Protein AF-A0A7W1MVI0-F1 (afdb_monomer)

Sequence (104 aa):
MGNPPSRSTLRLSFILTPLIPGSFALSPAARAVEPPPDGGYPNYNTAEGDAALFNLTTGVRNTAVGFDSLLNTTDGSDNAATGASALFHNTTGAGNTADGVETL

Mean predicted aligned error: 14.55 Å

Solvent-accessible surface area (backbone atoms only — not comparable to full-atom values): 5940 Å² total; per-residue (Å²): 138,89,81,82,86,81,78,84,73,89,82,74,83,84,85,80,77,81,91,74,81,65,77,68,81,70,59,78,65,88,63,70,50,87,76,56,87,83,79,75,47,71,58,67,28,44,57,39,56,59,55,19,40,65,50,50,75,75,31,33,45,29,38,17,32,22,43,35,0,27,26,50,18,28,55,24,27,46,30,39,19,35,24,41,28,1,24,33,86,37,38,62,59,59,68,48,74,21,78,37,69,67,27,101

pLDDT: mean 77.54, std 19.57, range [41.25, 97.19]

Radius of gyration: 29.72 Å; Cα contacts (8 Å, |Δi|>4): 220; chains: 1; bounding box: 77×42×71 Å

Structure (mmCIF, N/CA/C/O backbone):
data_AF-A0A7W1MVI0-F1
#
_entry.id   AF-A0A7W1MVI0-F1
#
loop_
_atom_site.group_PDB
_atom_site.id
_atom_site.type_symbol
_atom_site.label_atom_id
_atom_site.label_alt_id
_atom_site.label_comp_id
_atom_site.la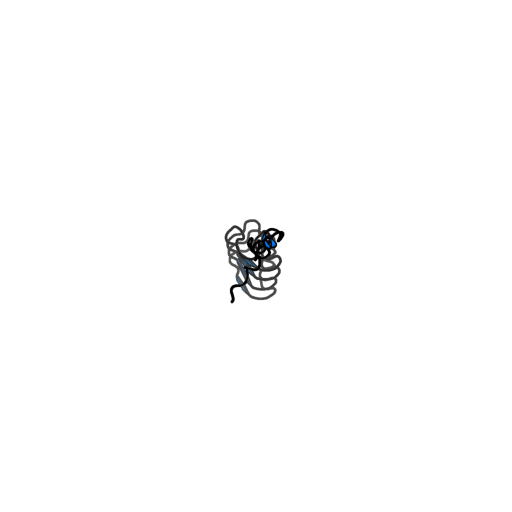bel_asym_id
_atom_site.label_entity_id
_atom_site.label_s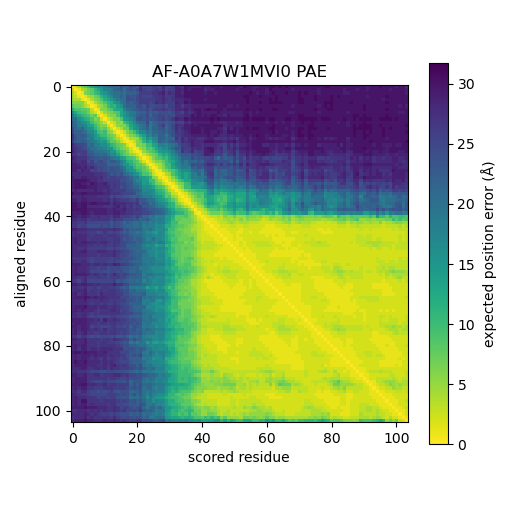eq_id
_atom_site.pdbx_PDB_ins_code
_atom_site.Cartn_x
_atom_site.Cartn_y
_atom_site.Cartn_z
_atom_site.occupancy
_atom_site.B_iso_or_equiv
_atom_site.auth_seq_id
_atom_site.auth_comp_id
_atom_site.auth_asym_id
_atom_site.auth_atom_id
_atom_site.pdbx_PDB_model_num
ATOM 1 N N . MET A 1 1 ? 62.454 -30.682 57.727 1.00 47.59 1 MET A N 1
ATOM 2 C CA . MET A 1 1 ? 62.621 -30.386 56.289 1.00 47.59 1 MET A CA 1
ATOM 3 C C . MET A 1 1 ? 61.241 -30.161 55.693 1.00 47.59 1 MET A C 1
ATOM 5 O O . MET A 1 1 ? 60.403 -31.031 55.867 1.00 47.59 1 MET A O 1
ATOM 9 N N . GLY A 1 2 ? 61.024 -29.017 55.036 1.00 46.59 2 GLY A N 1
ATOM 10 C CA . GLY A 1 2 ? 59.908 -28.804 54.105 1.00 46.59 2 GLY A CA 1
ATOM 11 C C . GLY A 1 2 ? 58.632 -28.171 54.669 1.00 46.59 2 GLY A C 1
ATOM 12 O O . GLY A 1 2 ? 57.713 -28.878 55.049 1.00 46.59 2 GLY A O 1
ATOM 13 N N . ASN A 1 3 ? 58.541 -26.841 54.614 1.00 41.25 3 ASN A N 1
ATOM 14 C CA . ASN A 1 3 ? 57.355 -26.176 54.063 1.00 41.25 3 ASN A CA 1
ATOM 15 C C . ASN A 1 3 ? 57.773 -24.782 53.552 1.00 41.25 3 ASN A C 1
ATOM 17 O O . ASN A 1 3 ? 58.372 -24.025 54.318 1.00 41.25 3 ASN A O 1
ATOM 21 N N . PRO A 1 4 ? 57.559 -24.444 52.266 1.00 55.97 4 PRO A N 1
ATOM 22 C CA . PRO A 1 4 ? 58.006 -23.171 51.705 1.00 55.97 4 PRO A CA 1
ATOM 23 C C . PRO A 1 4 ? 57.066 -22.020 52.111 1.00 55.97 4 PRO A C 1
ATOM 25 O O . PRO A 1 4 ? 55.852 -22.224 52.178 1.00 55.97 4 PRO A O 1
ATOM 28 N N . PRO A 1 5 ? 57.573 -20.794 52.337 1.00 53.03 5 PRO A N 1
ATOM 29 C CA . PRO A 1 5 ? 56.716 -19.633 52.515 1.00 53.03 5 PRO A CA 1
ATOM 30 C C . PRO A 1 5 ? 56.014 -19.255 51.201 1.00 53.03 5 PRO A C 1
ATOM 32 O O . PRO A 1 5 ? 56.620 -19.142 50.133 1.00 53.03 5 PRO A O 1
ATOM 35 N N . SER A 1 6 ? 54.701 -19.085 51.345 1.00 52.12 6 SER A N 1
ATOM 36 C CA . SER A 1 6 ? 53.686 -18.705 50.365 1.00 52.12 6 SER A CA 1
ATOM 37 C C . SER A 1 6 ? 54.115 -17.558 49.440 1.00 52.12 6 SER A C 1
ATOM 39 O O . SER A 1 6 ? 54.457 -16.461 49.887 1.00 52.12 6 SER A O 1
ATOM 41 N N . ARG A 1 7 ? 54.066 -17.809 48.125 1.00 51.69 7 ARG A N 1
ATOM 42 C CA . ARG A 1 7 ? 54.204 -16.785 47.086 1.00 51.69 7 ARG A CA 1
ATOM 43 C C . ARG A 1 7 ? 52.953 -15.907 47.090 1.00 51.69 7 ARG A C 1
ATOM 45 O O . ARG A 1 7 ? 51.872 -16.364 46.740 1.00 51.69 7 ARG A O 1
ATOM 52 N N . SER A 1 8 ? 53.149 -14.646 47.460 1.00 50.06 8 SER A N 1
ATOM 53 C CA . SER A 1 8 ? 52.220 -13.524 47.316 1.00 50.06 8 SER A CA 1
ATOM 54 C C . SER A 1 8 ? 51.433 -13.577 45.993 1.00 50.06 8 SER A C 1
ATOM 56 O O . SER A 1 8 ? 51.965 -13.279 44.925 1.00 50.06 8 SER A O 1
ATOM 58 N N . THR A 1 9 ? 50.152 -13.944 46.061 1.00 52.41 9 THR A N 1
ATOM 59 C CA . THR A 1 9 ? 49.174 -13.901 44.956 1.00 52.41 9 THR A CA 1
ATOM 60 C C . THR A 1 9 ? 48.494 -12.529 44.839 1.00 52.41 9 THR A C 1
ATOM 62 O O . THR A 1 9 ? 47.391 -12.401 44.317 1.00 52.41 9 THR A O 1
ATOM 65 N N . LEU A 1 10 ? 49.168 -11.459 45.269 1.00 51.81 10 LEU A N 1
ATOM 66 C CA . LEU A 1 10 ? 48.685 -10.069 45.222 1.00 51.81 10 LEU A CA 1
ATOM 67 C C . LEU A 1 10 ? 48.846 -9.403 43.840 1.00 51.81 10 LEU A C 1
ATOM 69 O O . LEU A 1 10 ? 49.095 -8.205 43.739 1.00 51.81 10 LEU A O 1
ATOM 73 N N . ARG A 1 11 ? 48.717 -10.169 42.751 1.00 54.34 11 ARG A N 1
ATOM 74 C CA . ARG A 1 11 ? 48.708 -9.641 41.371 1.00 54.34 11 ARG A CA 1
ATOM 75 C C . ARG A 1 11 ? 47.678 -10.313 40.465 1.00 54.34 11 ARG A C 1
ATOM 77 O O . ARG A 1 11 ? 47.879 -10.385 39.259 1.00 54.34 11 ARG A O 1
ATOM 84 N N . LEU A 1 12 ? 46.582 -10.819 41.026 1.00 43.66 12 LEU A N 1
ATOM 85 C CA . LEU A 1 12 ? 45.536 -11.446 40.213 1.00 43.66 12 LEU A CA 1
ATOM 86 C C . LEU A 1 12 ? 44.120 -11.245 40.770 1.00 43.66 12 LEU A C 1
ATOM 88 O O . LEU A 1 12 ? 43.257 -12.091 40.594 1.00 43.66 12 LEU A O 1
ATOM 92 N N . SER A 1 13 ? 43.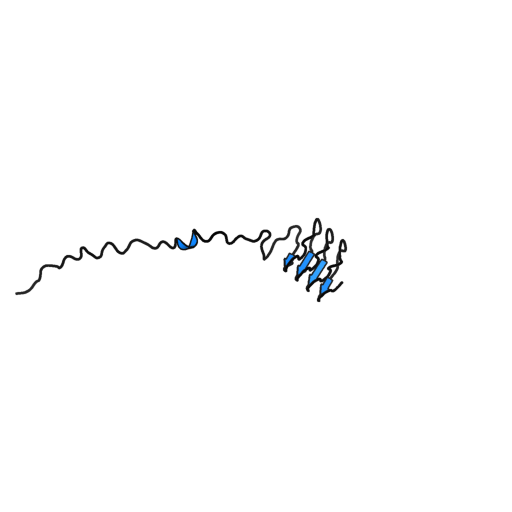869 -10.135 41.463 1.00 52.06 13 SER A N 1
ATOM 93 C CA . SER A 1 13 ? 42.536 -9.777 41.977 1.00 52.06 13 SER A CA 1
ATOM 94 C C . SER A 1 13 ? 41.955 -8.503 41.351 1.00 52.06 13 SER A C 1
ATOM 96 O O . SER A 1 13 ? 40.890 -8.061 41.758 1.00 52.06 13 SER A O 1
ATOM 98 N N . PHE A 1 14 ? 42.607 -7.933 40.329 1.00 49.75 14 PHE A N 1
ATOM 99 C CA . PHE A 1 14 ? 42.141 -6.724 39.627 1.00 49.75 14 PHE A CA 1
ATOM 100 C C . PHE A 1 14 ? 41.607 -6.963 38.207 1.00 49.75 14 PHE A C 1
ATOM 102 O O . PHE A 1 14 ? 41.279 -6.006 37.515 1.00 49.75 14 PHE A O 1
ATOM 109 N N . ILE A 1 15 ? 41.485 -8.218 37.764 1.00 51.69 15 ILE A N 1
ATOM 110 C CA . ILE A 1 15 ? 40.939 -8.549 36.435 1.00 51.69 15 ILE A CA 1
ATOM 111 C C . ILE A 1 15 ? 39.640 -9.344 36.588 1.00 51.69 15 ILE A C 1
ATOM 113 O O . ILE A 1 15 ? 39.480 -10.421 36.025 1.00 51.69 15 ILE A O 1
ATOM 117 N N . LEU A 1 16 ? 38.714 -8.834 37.401 1.00 52.97 16 LEU A N 1
ATOM 118 C CA . LEU A 1 16 ? 37.323 -9.273 37.337 1.00 52.97 16 LEU A CA 1
ATOM 119 C C . LEU A 1 16 ? 36.382 -8.168 37.825 1.00 52.97 16 LEU A C 1
ATOM 121 O O . LEU A 1 16 ? 35.780 -8.253 38.891 1.00 52.97 16 LEU A O 1
ATOM 125 N N . THR A 1 17 ? 36.261 -7.115 37.022 1.00 55.41 17 THR A N 1
ATOM 126 C CA . THR A 1 17 ? 35.152 -6.157 37.102 1.00 55.41 17 THR A CA 1
ATOM 127 C C . THR A 1 17 ? 34.358 -6.185 35.790 1.00 55.41 17 THR A C 1
ATOM 129 O O . THR A 1 17 ? 34.924 -6.456 34.731 1.00 55.41 17 THR A O 1
ATOM 132 N N . PRO A 1 18 ? 33.028 -6.032 35.870 1.00 49.94 18 PRO A N 1
ATOM 133 C CA . PRO A 1 18 ? 32.073 -6.709 34.998 1.00 49.94 18 PRO A CA 1
ATOM 134 C C . PRO A 1 18 ? 31.896 -6.062 33.617 1.00 49.94 18 PRO A C 1
ATOM 136 O O . PRO A 1 18 ? 31.904 -4.845 33.475 1.00 49.94 18 PRO A O 1
ATOM 139 N N . LEU A 1 19 ? 31.680 -6.938 32.628 1.00 59.41 19 LEU A N 1
ATOM 140 C CA . LEU A 1 19 ? 30.762 -6.827 31.486 1.00 59.41 19 LEU A CA 1
ATOM 141 C C . LEU A 1 19 ? 30.096 -5.448 31.297 1.00 59.41 19 LEU A C 1
ATOM 143 O O . LEU A 1 19 ? 29.065 -5.164 31.901 1.00 59.41 19 LEU A O 1
ATOM 147 N N . ILE A 1 20 ? 30.623 -4.639 30.376 1.00 61.31 20 ILE A N 1
ATOM 148 C CA . ILE A 1 20 ? 29.880 -3.520 29.783 1.00 61.31 20 ILE A CA 1
ATOM 149 C C . ILE A 1 20 ? 29.691 -3.834 28.294 1.00 61.31 20 ILE A C 1
ATOM 151 O O . ILE A 1 20 ? 30.606 -3.576 27.511 1.00 61.31 20 ILE A O 1
ATOM 155 N N . PRO A 1 21 ? 28.531 -4.347 27.836 1.00 54.78 21 PRO A N 1
ATOM 156 C CA . PRO A 1 21 ? 28.170 -4.274 26.431 1.00 54.78 21 PRO A CA 1
ATOM 157 C C . PRO A 1 21 ? 27.608 -2.867 26.177 1.00 54.78 21 PRO A C 1
ATOM 159 O O . PRO A 1 21 ? 26.428 -2.664 25.919 1.00 54.78 21 PRO A O 1
ATOM 162 N N . GLY A 1 22 ? 28.480 -1.864 26.285 1.00 56.78 22 GLY A N 1
ATOM 163 C CA . GLY A 1 22 ? 28.203 -0.468 25.925 1.00 56.78 22 GLY A CA 1
ATOM 164 C C . GLY A 1 22 ? 28.196 -0.251 24.411 1.00 56.78 22 GLY A C 1
ATOM 165 O O . GLY A 1 22 ? 28.054 0.871 23.943 1.00 56.78 22 GLY A O 1
ATOM 166 N N . SER A 1 23 ? 28.341 -1.325 23.637 1.00 57.66 23 SER A N 1
ATOM 167 C CA . SER A 1 23 ? 28.256 -1.346 22.181 1.00 57.66 23 SER A CA 1
ATOM 168 C C . SER A 1 23 ? 26.822 -1.238 21.648 1.00 57.66 23 SER A C 1
ATOM 170 O O . SER A 1 23 ? 26.655 -1.038 20.452 1.00 57.66 23 SER A O 1
ATOM 172 N N . PHE A 1 24 ? 25.795 -1.299 22.507 1.00 55.56 24 PHE A N 1
ATOM 173 C CA . PHE A 1 24 ? 24.396 -1.087 22.101 1.00 55.56 24 PHE A CA 1
ATOM 174 C C . PHE A 1 24 ? 23.850 0.314 22.415 1.00 55.56 24 PHE A C 1
ATOM 176 O O . PHE A 1 24 ? 22.793 0.678 21.915 1.00 55.56 24 PHE A O 1
ATOM 183 N N . ALA A 1 25 ? 24.556 1.129 23.207 1.00 52.72 25 ALA A N 1
ATOM 184 C CA . ALA A 1 25 ? 24.088 2.474 23.572 1.00 52.72 25 ALA A CA 1
ATOM 185 C C . ALA A 1 25 ? 24.403 3.548 22.508 1.00 52.72 25 ALA A C 1
ATOM 187 O O . ALA A 1 25 ? 23.903 4.666 22.588 1.00 52.72 25 ALA A O 1
ATOM 188 N N . LEU A 1 26 ? 25.233 3.210 21.517 1.00 52.06 26 LEU A N 1
ATOM 189 C CA . LEU A 1 26 ? 25.689 4.090 20.438 1.00 52.06 26 LEU A CA 1
ATOM 190 C C . LEU A 1 26 ? 25.399 3.500 19.051 1.00 52.06 26 LEU A C 1
ATOM 192 O O . LEU A 1 26 ? 26.077 3.860 18.096 1.00 52.06 26 LEU A O 1
ATOM 196 N N . SER A 1 27 ? 24.411 2.609 18.900 1.00 52.81 27 SER A N 1
ATOM 197 C CA . SER A 1 27 ? 23.820 2.429 17.572 1.00 52.81 27 SER A CA 1
ATOM 198 C C . SER A 1 27 ? 22.919 3.643 17.341 1.00 52.81 27 SER A C 1
ATOM 200 O O . SER A 1 27 ? 21.849 3.702 17.958 1.00 52.81 27 SER A O 1
ATOM 202 N N . PRO A 1 28 ? 23.325 4.654 16.548 1.00 49.66 28 PRO A N 1
ATOM 203 C CA . PRO A 1 28 ? 22.396 5.700 16.173 1.00 49.66 28 PRO A CA 1
ATOM 204 C C . PRO A 1 28 ? 21.225 5.002 15.498 1.00 49.66 28 PRO A C 1
ATOM 206 O O . PRO A 1 28 ? 21.415 4.351 14.480 1.00 49.66 28 PRO A O 1
ATOM 209 N N . ALA A 1 29 ? 20.057 5.080 16.126 1.00 50.22 29 ALA A N 1
ATOM 210 C CA . ALA A 1 29 ? 18.772 4.912 15.489 1.00 50.22 29 ALA A CA 1
ATOM 211 C C . ALA A 1 29 ? 18.740 3.837 14.381 1.00 50.22 29 ALA A C 1
ATOM 213 O O . ALA A 1 29 ? 18.914 4.125 13.194 1.00 50.22 29 ALA A O 1
ATOM 214 N N . ALA A 1 30 ? 18.336 2.623 14.756 1.00 49.25 30 ALA A N 1
ATOM 215 C CA . ALA A 1 30 ? 17.303 1.959 13.972 1.00 49.25 30 ALA A CA 1
ATOM 216 C C . ALA A 1 30 ? 16.117 2.936 13.915 1.00 49.25 30 ALA A C 1
ATOM 218 O O . ALA A 1 30 ? 15.210 2.892 14.742 1.00 49.25 30 ALA A O 1
ATOM 219 N N . ARG A 1 31 ? 16.207 3.945 13.041 1.00 48.81 31 ARG A N 1
ATOM 220 C CA . ARG A 1 31 ? 15.088 4.809 12.717 1.00 48.81 31 ARG A CA 1
ATOM 221 C C . ARG A 1 31 ? 14.094 3.826 12.136 1.00 48.81 31 ARG A C 1
ATOM 223 O O . ARG A 1 31 ? 14.346 3.304 11.052 1.00 48.81 31 ARG A O 1
ATOM 230 N N . ALA A 1 32 ? 13.018 3.533 12.858 1.00 49.97 32 ALA A N 1
ATOM 231 C CA . ALA A 1 32 ? 11.812 3.149 12.157 1.00 49.97 32 ALA A CA 1
ATOM 232 C C . ALA A 1 32 ? 11.666 4.215 11.065 1.00 49.97 32 ALA A C 1
ATOM 234 O O . ALA A 1 32 ? 11.670 5.414 11.365 1.00 49.97 32 ALA A O 1
ATOM 235 N N . VAL A 1 33 ? 11.730 3.799 9.798 1.00 56.81 33 VAL A N 1
ATOM 236 C CA . VAL A 1 33 ? 11.262 4.658 8.714 1.00 56.81 33 VAL A CA 1
ATOM 237 C C . VAL A 1 33 ? 9.874 5.096 9.167 1.00 56.81 33 VAL A C 1
ATOM 239 O O . VAL A 1 33 ? 9.146 4.288 9.732 1.00 56.81 33 VAL A O 1
ATOM 242 N N . GLU A 1 34 ? 9.570 6.383 9.102 1.00 56.50 34 GLU A N 1
ATOM 243 C CA . GLU A 1 34 ? 8.214 6.843 9.364 1.00 56.50 34 GLU A CA 1
ATOM 244 C C . GLU A 1 34 ? 7.557 7.059 8.001 1.00 56.50 34 GLU A C 1
ATOM 246 O O . GLU A 1 34 ? 8.054 7.893 7.236 1.00 56.50 34 GLU A O 1
ATOM 251 N N . PRO A 1 35 ? 6.478 6.322 7.685 1.00 61.03 35 PRO A N 1
ATOM 252 C CA . PRO A 1 35 ? 5.870 5.246 8.481 1.00 61.03 35 PRO A CA 1
ATOM 253 C C . PRO A 1 35 ? 6.683 3.926 8.456 1.00 61.03 35 PRO A C 1
ATOM 255 O O . PRO A 1 35 ? 7.471 3.725 7.527 1.00 61.03 35 PRO A O 1
ATOM 258 N N . PRO A 1 36 ? 6.529 3.050 9.478 1.00 55.31 36 PRO A N 1
ATOM 259 C CA . PRO A 1 36 ? 7.292 1.806 9.615 1.00 55.31 36 PRO A CA 1
ATOM 260 C C . PRO A 1 36 ? 7.231 0.941 8.351 1.00 55.31 36 PRO A C 1
ATOM 262 O O . PRO A 1 36 ? 6.160 0.874 7.747 1.00 55.31 36 PRO A O 1
ATOM 265 N N . PRO A 1 37 ? 8.325 0.241 7.984 1.00 57.47 37 PRO A N 1
ATOM 266 C CA . PRO A 1 37 ? 8.362 -0.613 6.796 1.00 57.47 37 PRO A CA 1
ATOM 267 C C . PRO A 1 37 ? 7.321 -1.740 6.773 1.00 57.47 37 PRO A C 1
ATOM 269 O O . PRO A 1 37 ? 7.115 -2.325 5.727 1.00 57.47 37 PRO A O 1
ATOM 272 N N . ASP A 1 38 ? 6.693 -2.079 7.897 1.00 60.00 38 ASP A N 1
ATOM 273 C CA . ASP A 1 38 ? 5.887 -3.289 8.032 1.00 60.00 38 ASP A CA 1
ATOM 274 C C . ASP A 1 38 ? 4.731 -3.131 9.033 1.00 60.00 38 ASP A C 1
ATOM 276 O O . ASP A 1 38 ? 4.561 -3.911 9.970 1.00 60.00 38 ASP A O 1
ATOM 280 N N . GLY A 1 39 ? 3.864 -2.145 8.797 1.00 61.16 39 GLY A N 1
ATOM 281 C CA . GLY A 1 39 ? 2.479 -2.250 9.260 1.00 61.16 39 GLY A CA 1
ATOM 282 C C . GLY A 1 39 ? 1.980 -1.086 10.099 1.00 61.16 39 GLY A C 1
ATOM 283 O O . GLY A 1 39 ? 2.295 -0.930 11.278 1.00 61.16 39 GLY A O 1
ATOM 284 N N . GLY A 1 40 ? 1.076 -0.332 9.482 1.00 64.06 40 GLY A N 1
ATOM 285 C CA . GLY A 1 40 ? 0.180 0.579 10.175 1.00 64.06 40 GLY A CA 1
ATOM 286 C C . GLY A 1 40 ? -0.105 1.846 9.390 1.00 64.06 40 GLY A C 1
ATOM 287 O O . GLY A 1 40 ? -0.016 2.929 9.965 1.00 64.06 40 GLY A O 1
ATOM 288 N N . TYR A 1 41 ? -0.444 1.748 8.099 1.00 75.25 41 TYR A N 1
ATOM 289 C CA . TYR A 1 41 ? -0.997 2.920 7.425 1.00 75.25 41 TYR A CA 1
ATOM 290 C C . TYR A 1 41 ? -2.347 3.260 8.087 1.00 75.25 41 TYR A C 1
ATOM 292 O O . TYR A 1 41 ? -3.135 2.349 8.381 1.00 75.25 41 TYR A O 1
ATOM 300 N N . PRO A 1 42 ? -2.636 4.547 8.360 1.00 83.94 42 PRO A N 1
ATOM 301 C CA . PRO A 1 42 ? -3.923 4.965 8.908 1.00 83.94 42 PRO A CA 1
ATOM 302 C C . PRO A 1 42 ? -5.104 4.428 8.087 1.00 83.94 42 PRO A C 1
ATOM 304 O O . PRO A 1 42 ? -4.959 4.091 6.914 1.00 83.94 42 PRO A O 1
ATOM 307 N N . ASN A 1 43 ? -6.293 4.385 8.690 1.00 89.44 43 ASN A N 1
ATOM 308 C CA . ASN A 1 43 ? -7.545 3.996 8.026 1.00 89.44 43 ASN A CA 1
ATOM 309 C C . ASN A 1 43 ? -7.588 2.561 7.465 1.00 89.44 43 ASN A C 1
ATOM 311 O O . ASN A 1 43 ? -8.262 2.300 6.466 1.00 89.44 43 ASN A O 1
ATOM 315 N N . TYR A 1 44 ? -6.919 1.616 8.132 1.00 91.81 44 TYR A N 1
ATOM 316 C CA . TYR A 1 44 ? -6.906 0.198 7.744 1.00 91.81 44 TYR A CA 1
ATOM 317 C C . TYR A 1 44 ? -6.282 -0.050 6.366 1.00 91.81 44 TYR A C 1
ATOM 319 O O . TYR A 1 44 ? -6.686 -0.971 5.660 1.00 91.81 44 TYR A O 1
ATOM 327 N N . ASN A 1 45 ? -5.322 0.784 5.974 1.00 91.38 45 ASN A N 1
ATOM 328 C CA . ASN A 1 45 ? -4.587 0.593 4.736 1.00 91.38 45 ASN A CA 1
ATOM 329 C C . ASN A 1 45 ? -3.343 -0.278 4.976 1.00 91.38 45 ASN A C 1
ATOM 331 O O . ASN A 1 45 ? -2.764 -0.292 6.064 1.00 91.38 45 ASN A O 1
ATOM 335 N N . THR A 1 46 ? -2.921 -1.001 3.947 1.00 93.00 46 THR A N 1
ATOM 336 C CA . THR A 1 46 ? -1.651 -1.731 3.896 1.00 93.00 46 THR A CA 1
ATOM 337 C C . THR A 1 46 ? -0.935 -1.300 2.628 1.00 93.00 46 THR A C 1
ATOM 339 O O . THR A 1 46 ? -1.510 -1.427 1.550 1.00 93.00 46 THR A O 1
ATOM 342 N N . ALA A 1 47 ? 0.287 -0.786 2.745 1.00 92.19 47 ALA A N 1
ATOM 343 C CA . ALA A 1 47 ? 1.139 -0.473 1.606 1.00 92.19 47 ALA A CA 1
ATOM 344 C C . ALA A 1 47 ? 2.507 -1.128 1.805 1.00 92.19 47 ALA A C 1
ATOM 346 O O . ALA A 1 47 ? 3.131 -0.962 2.846 1.00 92.19 47 ALA A O 1
ATOM 347 N N . GLU A 1 48 ? 2.939 -1.896 0.815 1.00 91.88 48 GLU A N 1
ATOM 348 C CA . GLU A 1 48 ? 4.222 -2.588 0.796 1.00 91.88 48 GLU A CA 1
ATOM 349 C C . GLU A 1 48 ? 4.856 -2.382 -0.580 1.00 91.88 48 GLU A C 1
ATOM 351 O O . GLU A 1 48 ? 4.253 -2.707 -1.603 1.00 91.88 48 GLU A O 1
ATOM 356 N N . GLY A 1 49 ? 6.074 -1.851 -0.622 1.00 89.50 49 GLY A N 1
ATOM 357 C CA . GLY A 1 49 ? 6.748 -1.467 -1.862 1.00 89.50 49 GLY A CA 1
ATOM 358 C C . GLY A 1 49 ? 6.928 0.042 -2.009 1.00 89.50 49 GLY A C 1
ATOM 359 O O . GLY A 1 49 ? 6.281 0.850 -1.344 1.00 89.50 49 GLY A O 1
ATOM 360 N N . ASP A 1 50 ? 7.863 0.422 -2.876 1.00 89.44 50 ASP A N 1
ATOM 361 C CA . ASP A 1 50 ? 8.190 1.826 -3.112 1.00 89.44 50 ASP A CA 1
ATOM 362 C C . ASP A 1 50 ? 6.989 2.576 -3.710 1.00 89.44 50 ASP A C 1
ATOM 364 O O . ASP A 1 50 ? 6.331 2.090 -4.632 1.00 89.44 50 ASP A O 1
ATOM 368 N N . ALA A 1 51 ? 6.687 3.733 -3.116 1.00 91.44 51 ALA A N 1
ATOM 369 C CA . ALA A 1 51 ? 5.568 4.617 -3.448 1.00 91.44 51 ALA A CA 1
ATOM 370 C C . ALA A 1 51 ? 4.149 3.991 -3.428 1.00 91.44 51 ALA A C 1
ATOM 372 O O . ALA A 1 51 ? 3.186 4.616 -3.883 1.00 91.44 51 ALA A O 1
ATOM 373 N N . ALA A 1 52 ? 3.967 2.808 -2.832 1.00 93.00 52 ALA A N 1
ATOM 374 C CA . ALA A 1 52 ? 2.643 2.219 -2.644 1.00 93.00 52 ALA A CA 1
ATOM 375 C C . ALA A 1 52 ? 1.739 3.133 -1.782 1.00 93.00 52 ALA A C 1
ATOM 377 O O . ALA A 1 52 ? 2.144 3.580 -0.707 1.00 93.00 52 ALA A O 1
ATOM 378 N N . LEU A 1 53 ? 0.515 3.421 -2.255 1.00 91.69 53 LEU A N 1
ATOM 379 C CA . LEU A 1 53 ? -0.461 4.340 -1.622 1.00 91.69 53 LEU A CA 1
ATOM 380 C C . LEU A 1 53 ? 0.066 5.750 -1.286 1.00 91.69 53 LEU A C 1
ATOM 382 O O . LEU A 1 53 ? -0.502 6.434 -0.433 1.00 91.69 53 LEU A O 1
ATOM 386 N N . PHE A 1 54 ? 1.126 6.219 -1.948 1.00 91.19 54 PHE A N 1
ATOM 387 C CA . PHE A 1 54 ? 1.791 7.468 -1.564 1.00 91.19 54 PHE A CA 1
ATOM 388 C C . PHE A 1 54 ? 0.877 8.707 -1.603 1.00 91.19 54 PHE A C 1
ATOM 390 O O . PHE A 1 54 ? 1.006 9.582 -0.749 1.00 91.19 54 PHE A O 1
ATOM 397 N N . ASN A 1 55 ? -0.064 8.781 -2.554 1.00 91.31 55 ASN A N 1
ATOM 398 C CA . ASN A 1 55 ? -0.982 9.922 -2.682 1.00 91.31 55 ASN A CA 1
ATOM 399 C C . ASN A 1 55 ? -2.325 9.739 -1.951 1.00 91.31 55 ASN A C 1
ATOM 401 O O . ASN A 1 55 ? -3.223 10.565 -2.132 1.00 91.31 55 ASN A O 1
ATOM 405 N N . LEU A 1 56 ? -2.488 8.693 -1.134 1.00 90.31 56 LEU A N 1
ATOM 406 C CA . LEU A 1 56 ? -3.742 8.443 -0.426 1.00 90.31 56 LEU A CA 1
ATOM 407 C C . LEU A 1 56 ? -3.995 9.518 0.643 1.00 90.31 56 LEU A C 1
ATOM 409 O O . LEU A 1 56 ? -3.207 9.690 1.571 1.00 90.31 56 LEU A O 1
ATOM 413 N N . THR A 1 57 ? -5.125 10.219 0.542 1.00 90.12 57 THR A N 1
ATOM 414 C CA . THR A 1 57 ? -5.518 11.312 1.441 1.00 90.12 57 THR A CA 1
ATOM 415 C C . THR A 1 57 ? -6.556 10.878 2.466 1.00 90.12 57 THR A C 1
ATOM 417 O O . THR A 1 57 ? -6.316 10.986 3.668 1.00 90.12 57 THR A O 1
ATOM 420 N N . THR A 1 58 ? -7.720 10.395 2.020 1.00 90.62 58 THR A N 1
ATOM 421 C CA . THR A 1 58 ? -8.843 10.054 2.922 1.00 90.62 58 THR A CA 1
ATOM 422 C C . THR A 1 58 ? -9.366 8.630 2.765 1.00 90.62 58 THR A C 1
ATOM 424 O O . THR A 1 58 ? -10.182 8.186 3.573 1.00 90.62 58 THR A O 1
ATOM 427 N N . GLY A 1 59 ? -8.870 7.897 1.767 1.00 90.31 59 GLY A N 1
ATOM 428 C CA . GLY A 1 59 ? -9.297 6.535 1.479 1.00 90.31 59 GLY A CA 1
ATOM 429 C C . GLY A 1 59 ? -9.015 5.536 2.605 1.00 90.31 59 GLY A C 1
ATOM 430 O O . GLY A 1 59 ? -8.081 5.689 3.404 1.00 90.31 59 GLY A O 1
ATOM 431 N N . VAL A 1 60 ? -9.842 4.492 2.670 1.00 92.88 60 VAL A N 1
ATOM 432 C CA . VAL A 1 60 ? -9.814 3.493 3.747 1.00 92.88 60 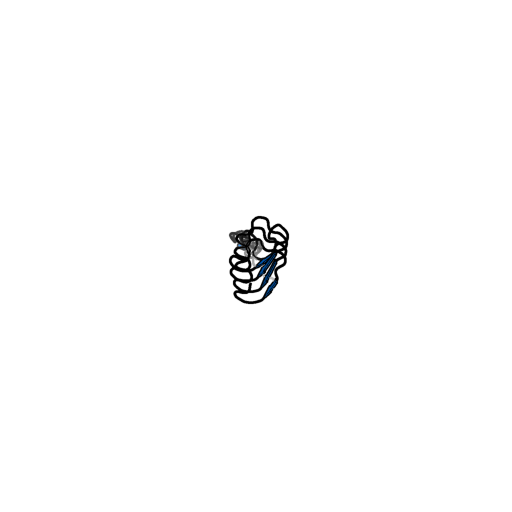VAL A CA 1
ATOM 433 C C . VAL A 1 60 ? -9.797 2.070 3.190 1.00 92.88 60 VAL A C 1
ATOM 435 O O . VAL A 1 60 ? -10.358 1.810 2.127 1.00 92.88 60 VAL A O 1
ATOM 438 N N . ARG A 1 61 ? -9.242 1.120 3.952 1.00 94.62 61 ARG A N 1
ATOM 439 C CA . ARG A 1 61 ? -9.288 -0.323 3.635 1.00 94.62 61 ARG A CA 1
ATOM 440 C C . ARG A 1 61 ? -8.673 -0.694 2.273 1.00 94.62 61 ARG A C 1
ATOM 442 O O . ARG A 1 61 ? -9.174 -1.582 1.593 1.00 94.62 61 ARG A O 1
ATOM 449 N N . ASN A 1 62 ? -7.589 -0.034 1.870 1.00 94.81 62 ASN A N 1
ATOM 450 C CA . ASN A 1 62 ? -6.839 -0.385 0.664 1.00 94.81 62 ASN A CA 1
ATOM 451 C C . ASN A 1 62 ? -5.645 -1.295 0.988 1.00 94.81 62 ASN A C 1
ATOM 453 O O . ASN A 1 62 ? -4.974 -1.115 2.002 1.00 94.81 62 ASN A O 1
ATOM 457 N N . THR A 1 63 ? -5.348 -2.245 0.107 1.00 95.81 63 THR A N 1
ATOM 458 C CA . THR A 1 63 ? -4.133 -3.071 0.143 1.00 95.81 63 THR A CA 1
ATOM 459 C C . THR A 1 63 ? -3.344 -2.833 -1.137 1.00 95.81 63 THR A C 1
ATOM 461 O O . THR A 1 63 ? -3.853 -3.122 -2.214 1.00 95.81 63 THR A O 1
ATOM 464 N N . ALA A 1 64 ? -2.122 -2.319 -1.030 1.00 94.88 64 ALA A N 1
ATOM 465 C CA . ALA A 1 64 ? -1.211 -2.081 -2.144 1.00 94.88 64 ALA A CA 1
ATOM 466 C C . ALA A 1 64 ? 0.108 -2.811 -1.902 1.00 94.88 64 ALA A C 1
ATOM 468 O O . ALA A 1 64 ? 0.795 -2.543 -0.921 1.00 94.88 64 ALA A O 1
ATOM 469 N N . VAL A 1 65 ? 0.463 -3.733 -2.789 1.00 95.06 65 VAL A N 1
ATOM 470 C CA . VAL A 1 65 ? 1.716 -4.488 -2.718 1.00 95.06 65 VAL A CA 1
ATOM 471 C C . VAL A 1 65 ? 2.423 -4.400 -4.068 1.00 95.06 65 VAL A C 1
ATOM 473 O O . VAL A 1 65 ? 1.943 -4.956 -5.053 1.00 95.06 65 VAL A O 1
ATOM 476 N N . GLY A 1 66 ? 3.561 -3.711 -4.125 1.00 94.81 66 GLY A N 1
ATOM 477 C CA . GLY A 1 66 ? 4.374 -3.524 -5.330 1.00 94.81 66 GLY A CA 1
ATOM 478 C C . GLY A 1 66 ? 4.793 -2.071 -5.568 1.00 94.81 66 GLY A C 1
ATOM 479 O O . GLY A 1 66 ? 4.194 -1.143 -5.032 1.00 94.81 66 GLY A O 1
ATOM 480 N N . PHE A 1 67 ? 5.824 -1.884 -6.400 1.00 94.62 67 PHE A N 1
ATOM 481 C CA . PHE A 1 67 ? 6.277 -0.567 -6.873 1.00 94.62 67 PHE A CA 1
ATOM 482 C C . PHE A 1 67 ? 5.114 0.199 -7.516 1.00 94.62 67 PHE A C 1
ATOM 484 O O . PHE A 1 67 ? 4.464 -0.356 -8.398 1.00 94.62 67 PHE A O 1
ATOM 491 N N . ASP A 1 68 ? 4.839 1.430 -7.083 1.00 95.06 68 ASP A N 1
ATOM 492 C CA . ASP A 1 68 ? 3.761 2.290 -7.605 1.00 95.06 68 ASP A CA 1
ATOM 493 C C . ASP A 1 68 ? 2.335 1.688 -7.537 1.00 95.06 68 ASP A C 1
ATOM 495 O O . ASP A 1 68 ? 1.409 2.146 -8.217 1.00 95.06 68 ASP A O 1
ATOM 499 N N . SER A 1 69 ? 2.118 0.661 -6.713 1.00 96.12 69 SER A N 1
ATOM 500 C CA . SER A 1 69 ? 0.797 0.049 -6.533 1.00 96.12 69 SER A CA 1
ATOM 501 C C . SER A 1 69 ? -0.172 1.039 -5.867 1.00 96.12 69 SER A C 1
ATOM 503 O O . SER A 1 69 ? 0.136 1.617 -4.820 1.00 96.12 69 SER A O 1
ATOM 505 N N . LEU A 1 70 ? -1.339 1.273 -6.485 1.00 94.19 70 LEU A N 1
ATOM 506 C CA . LEU A 1 70 ? -2.320 2.294 -6.068 1.00 94.19 70 LEU A CA 1
ATOM 507 C C . LEU A 1 70 ? -1.737 3.717 -5.899 1.00 94.19 70 LEU A C 1
ATOM 509 O O . LEU A 1 70 ? -2.258 4.514 -5.116 1.00 94.19 70 LEU A O 1
ATOM 513 N N . LEU A 1 71 ? -0.675 4.071 -6.637 1.00 94.00 71 LEU A N 1
ATOM 514 C CA . LEU A 1 71 ? 0.020 5.355 -6.471 1.00 94.00 71 LEU A CA 1
ATOM 515 C C . LEU A 1 71 ? -0.904 6.576 -6.598 1.00 94.00 71 LEU A C 1
ATOM 517 O O . LEU A 1 71 ? -0.775 7.517 -5.818 1.00 94.00 71 LEU A O 1
ATOM 521 N N . ASN A 1 72 ? -1.810 6.601 -7.583 1.00 93.38 72 ASN A N 1
ATOM 522 C CA . ASN A 1 72 ? -2.655 7.775 -7.848 1.00 93.38 72 ASN A CA 1
ATOM 523 C C . ASN A 1 72 ? -3.993 7.769 -7.099 1.00 93.38 72 ASN A C 1
ATOM 525 O O . ASN A 1 72 ? -4.808 8.664 -7.328 1.00 93.38 72 ASN A O 1
ATOM 529 N N . THR A 1 73 ? -4.242 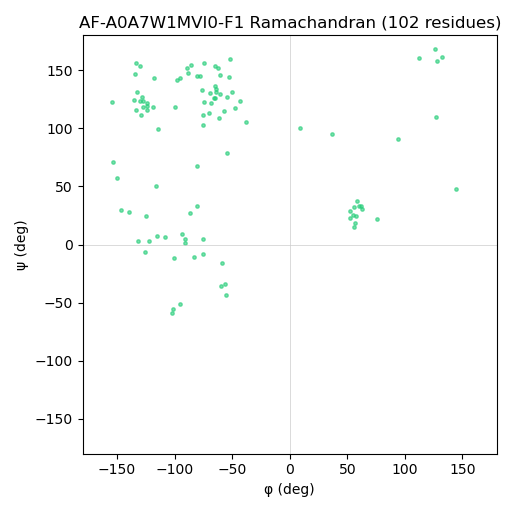6.798 -6.218 1.00 91.44 73 THR A N 1
ATOM 530 C CA . THR A 1 73 ? -5.478 6.769 -5.433 1.00 91.44 73 THR A CA 1
ATOM 531 C C . THR A 1 73 ? -5.425 7.829 -4.337 1.00 91.44 73 THR A C 1
ATOM 533 O O . THR A 1 73 ? -4.531 7.791 -3.500 1.00 91.44 73 THR A O 1
ATOM 536 N N . THR A 1 74 ? -6.392 8.752 -4.315 1.00 91.25 74 THR A N 1
ATOM 537 C CA . THR A 1 74 ? -6.494 9.813 -3.293 1.00 91.25 74 THR A CA 1
ATOM 538 C C . THR A 1 74 ? -7.543 9.464 -2.239 1.00 91.25 74 THR A C 1
ATOM 540 O O . THR A 1 74 ? -7.249 9.354 -1.049 1.00 91.25 74 THR A O 1
ATOM 543 N N . ASP A 1 75 ? -8.775 9.202 -2.675 1.00 92.19 75 ASP A N 1
ATOM 544 C CA . ASP A 1 75 ? -9.930 8.995 -1.786 1.00 92.19 75 ASP A CA 1
ATOM 545 C C . ASP A 1 75 ? -10.612 7.632 -1.999 1.00 92.19 75 ASP A C 1
ATOM 547 O O . ASP A 1 75 ? -11.619 7.314 -1.363 1.00 92.19 75 ASP A O 1
ATOM 551 N N . GLY A 1 76 ? -10.052 6.802 -2.887 1.00 91.62 76 GLY A N 1
ATOM 552 C CA . GLY A 1 76 ? -10.533 5.448 -3.151 1.00 91.62 76 GLY A CA 1
ATOM 553 C C . GLY A 1 76 ?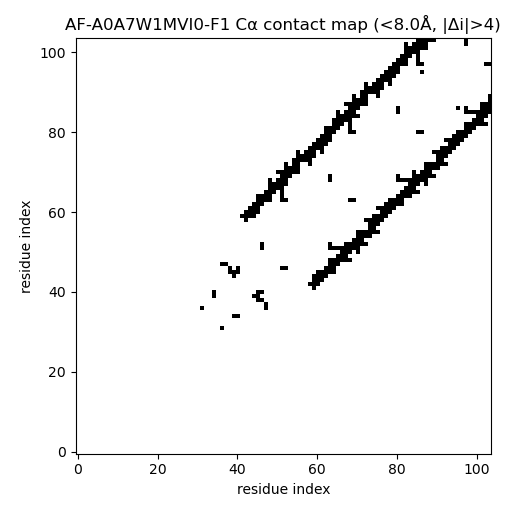 -10.474 4.557 -1.909 1.00 91.62 76 GLY A C 1
ATOM 554 O O . GLY A 1 76 ? -9.595 4.690 -1.057 1.00 91.62 76 GLY A O 1
ATOM 555 N N . SER A 1 77 ? -11.434 3.647 -1.790 1.00 95.00 77 SER A N 1
ATOM 556 C CA . SER A 1 77 ? -11.558 2.743 -0.644 1.00 95.00 77 SER A CA 1
ATOM 557 C C . SER A 1 77 ? -11.804 1.315 -1.106 1.00 95.00 77 SER A C 1
ATOM 559 O O . SER A 1 77 ? -12.343 1.105 -2.187 1.00 95.00 77 SER A O 1
ATOM 561 N N . ASP A 1 78 ? -11.472 0.330 -0.278 1.00 96.62 78 ASP A N 1
ATOM 562 C CA . ASP A 1 78 ? -11.735 -1.084 -0.584 1.00 96.62 78 ASP A CA 1
ATOM 563 C C . ASP A 1 78 ? -11.056 -1.595 -1.865 1.00 96.62 78 ASP A C 1
ATOM 565 O O . ASP A 1 78 ? -11.610 -2.435 -2.571 1.00 96.62 78 ASP A O 1
ATOM 569 N N . ASN A 1 79 ? -9.866 -1.087 -2.193 1.00 96.50 79 ASN A N 1
ATOM 570 C CA . ASN A 1 79 ? -9.089 -1.580 -3.329 1.00 96.50 79 ASN A CA 1
ATOM 571 C C . ASN A 1 79 ? -8.016 -2.582 -2.884 1.00 96.50 79 ASN A C 1
ATOM 573 O O . ASN A 1 79 ? -7.359 -2.385 -1.862 1.00 96.50 79 ASN A O 1
ATOM 577 N N . ALA A 1 80 ? -7.790 -3.627 -3.676 1.00 96.88 80 ALA A N 1
ATOM 578 C CA . ALA A 1 80 ? -6.705 -4.585 -3.483 1.00 96.88 80 ALA A CA 1
ATOM 579 C C . ALA A 1 80 ? -5.842 -4.659 -4.750 1.00 96.88 80 ALA A C 1
ATOM 581 O O . ALA A 1 80 ? -6.322 -5.068 -5.802 1.00 96.88 80 ALA A O 1
ATOM 582 N N . ALA A 1 81 ? -4.576 -4.266 -4.651 1.00 97.00 81 ALA A N 1
ATOM 583 C CA . ALA A 1 81 ? -3.631 -4.205 -5.757 1.00 97.00 81 ALA A CA 1
ATOM 584 C C . ALA A 1 81 ? -2.350 -4.966 -5.406 1.00 97.00 81 ALA A C 1
ATOM 586 O O . ALA A 1 81 ? -1.645 -4.603 -4.466 1.00 97.00 81 ALA A O 1
ATOM 587 N N . THR A 1 82 ? -2.033 -6.011 -6.167 1.00 97.00 82 THR A N 1
ATOM 588 C CA . THR A 1 82 ? -0.772 -6.756 -6.048 1.00 97.00 82 THR A CA 1
ATOM 589 C C . THR A 1 82 ? -0.059 -6.763 -7.395 1.00 97.00 82 THR A C 1
ATOM 591 O O . THR A 1 82 ? -0.607 -7.218 -8.391 1.00 97.00 82 THR A O 1
ATOM 594 N N . GLY A 1 83 ? 1.169 -6.253 -7.440 1.00 96.62 83 GLY A N 1
ATOM 595 C CA . GLY A 1 83 ? 1.952 -6.100 -8.666 1.00 96.62 83 GLY A CA 1
ATOM 596 C C . GLY A 1 83 ? 2.483 -4.680 -8.846 1.00 96.62 83 GLY A C 1
ATOM 597 O O . GLY A 1 83 ? 1.961 -3.722 -8.276 1.00 96.62 83 GLY A O 1
ATOM 598 N N . ALA A 1 84 ? 3.550 -4.542 -9.636 1.00 96.69 84 ALA A N 1
ATOM 599 C CA . ALA A 1 84 ? 4.096 -3.230 -9.969 1.00 96.69 84 ALA A CA 1
ATOM 600 C C . ALA A 1 84 ? 3.076 -2.437 -10.799 1.00 96.69 84 ALA A C 1
ATOM 602 O O . ALA A 1 84 ? 2.583 -2.938 -11.808 1.00 96.69 84 ALA A O 1
ATOM 603 N N . SER A 1 85 ? 2.745 -1.226 -10.357 1.00 96.44 85 SER A N 1
ATOM 604 C CA . SER A 1 85 ? 1.777 -0.326 -10.988 1.00 96.44 85 SER A CA 1
ATOM 605 C C . SER A 1 85 ? 0.367 -0.924 -11.139 1.00 96.44 85 SER A C 1
ATOM 607 O O . SER A 1 85 ? -0.403 -0.492 -11.996 1.00 96.44 85 SER A O 1
ATOM 609 N N . ALA A 1 86 ? -0.002 -1.907 -10.310 1.00 97.19 86 ALA A N 1
ATOM 610 C CA . ALA A 1 86 ? -1.377 -2.395 -10.233 1.00 97.19 86 ALA A CA 1
ATOM 611 C C . ALA A 1 86 ? -2.307 -1.277 -9.723 1.00 97.19 86 ALA A C 1
ATOM 613 O O . ALA A 1 86 ? -1.981 -0.580 -8.756 1.00 97.19 86 ALA A O 1
ATOM 614 N N . LEU A 1 87 ? -3.457 -1.086 -10.380 1.00 95.06 87 LEU A N 1
ATOM 615 C CA . LEU A 1 87 ? -4.412 -0.000 -10.116 1.00 95.06 87 LEU A CA 1
ATOM 616 C C . LEU A 1 87 ? -3.788 1.410 -10.174 1.00 95.06 87 LEU A C 1
ATOM 618 O O . LEU A 1 87 ? -4.307 2.351 -9.572 1.00 95.06 87 LEU A O 1
ATOM 622 N N . PHE A 1 88 ? -2.694 1.601 -10.921 1.00 93.31 88 PHE A N 1
ATOM 623 C CA . PHE A 1 88 ? -1.963 2.874 -10.974 1.00 93.31 88 PHE A CA 1
ATOM 624 C C . PHE A 1 88 ? -2.835 4.064 -11.391 1.00 93.31 88 PHE A C 1
ATOM 626 O O . PHE A 1 88 ? -2.633 5.176 -10.914 1.00 93.31 88 PHE A O 1
ATOM 633 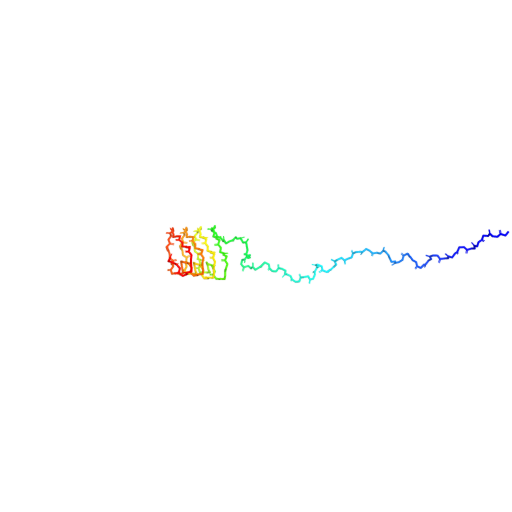N N . HIS A 1 89 ? -3.812 3.856 -12.275 1.00 90.88 89 HIS A N 1
ATOM 634 C CA . HIS A 1 89 ? -4.707 4.912 -12.758 1.00 90.88 89 HIS A CA 1
ATOM 635 C C . HIS A 1 89 ? -5.987 5.073 -11.929 1.00 90.88 89 HIS A C 1
ATOM 637 O O . HIS A 1 89 ? -6.821 5.922 -12.252 1.00 90.88 89 HIS A O 1
ATOM 643 N N . ASN A 1 90 ? -6.162 4.288 -10.865 1.00 88.00 90 ASN A N 1
ATOM 644 C CA . ASN A 1 90 ? -7.318 4.415 -9.995 1.00 88.00 90 ASN A CA 1
ATOM 645 C C . ASN A 1 90 ? -7.155 5.646 -9.093 1.00 88.00 90 ASN A C 1
ATOM 647 O O . ASN A 1 90 ? -6.290 5.666 -8.224 1.00 88.00 90 ASN A O 1
ATOM 651 N N . THR A 1 91 ? -7.975 6.678 -9.300 1.00 88.88 91 THR A N 1
ATOM 652 C CA . THR A 1 91 ? -7.908 7.932 -8.532 1.00 88.88 91 THR A CA 1
ATOM 653 C C . THR A 1 91 ? -8.880 7.948 -7.353 1.00 88.88 91 THR A C 1
ATOM 655 O O . THR A 1 91 ? -8.486 8.192 -6.215 1.00 88.88 91 THR A O 1
ATOM 658 N N . THR A 1 92 ? -10.154 7.643 -7.603 1.00 89.00 92 THR A N 1
ATOM 659 C CA . THR A 1 92 ? -11.234 7.668 -6.596 1.00 89.00 92 THR A CA 1
ATOM 660 C C . THR A 1 92 ? -12.101 6.409 -6.597 1.00 89.00 92 THR A C 1
ATOM 662 O O . THR A 1 92 ? -13.087 6.336 -5.865 1.00 89.00 92 THR A O 1
ATOM 665 N N . GLY A 1 93 ? -11.769 5.416 -7.425 1.00 87.94 93 GLY A N 1
ATOM 666 C CA . GLY A 1 93 ? -12.515 4.169 -7.528 1.00 87.94 93 GLY A CA 1
ATOM 667 C C . GLY A 1 93 ? -12.457 3.352 -6.240 1.00 87.94 93 GLY A C 1
ATOM 668 O O . GLY A 1 93 ? -11.515 3.451 -5.447 1.00 87.94 93 GLY A O 1
ATOM 669 N N . ALA A 1 94 ? -13.490 2.539 -6.042 1.00 93.12 94 ALA A N 1
ATOM 670 C CA . ALA A 1 94 ? -13.643 1.702 -4.867 1.00 93.12 94 ALA A CA 1
ATOM 671 C C . ALA A 1 94 ? -14.055 0.281 -5.249 1.00 93.12 94 ALA A C 1
ATOM 673 O O . ALA A 1 94 ? -14.806 0.095 -6.208 1.00 93.12 94 ALA A O 1
ATOM 674 N N . GLY A 1 95 ? -13.602 -0.707 -4.476 1.00 94.94 95 GLY A N 1
ATOM 675 C CA . GLY A 1 95 ? -13.962 -2.110 -4.690 1.00 94.94 95 GLY A CA 1
ATOM 676 C C . GLY A 1 95 ? -13.241 -2.784 -5.860 1.00 94.94 95 GLY A C 1
ATOM 677 O O . GLY A 1 95 ? -13.756 -3.764 -6.395 1.00 94.94 95 GLY A O 1
ATOM 678 N N . ASN A 1 96 ? -12.083 -2.270 -6.285 1.00 95.69 96 ASN A N 1
ATOM 679 C CA . ASN A 1 96 ? -11.308 -2.873 -7.368 1.00 95.69 96 ASN A CA 1
ATOM 680 C C . ASN A 1 96 ? -10.340 -3.936 -6.836 1.00 95.69 96 ASN A C 1
ATOM 682 O O . ASN A 1 96 ? -9.800 -3.823 -5.736 1.00 95.69 96 ASN A O 1
ATOM 686 N N . THR A 1 97 ? -10.093 -4.975 -7.631 1.00 96.56 97 THR A N 1
ATOM 687 C CA . THR A 1 97 ? -9.069 -5.989 -7.350 1.00 96.56 97 THR A CA 1
ATOM 688 C C . THR A 1 97 ? -8.210 -6.179 -8.589 1.00 96.56 97 THR A C 1
ATOM 690 O O . THR A 1 97 ? -8.742 -6.507 -9.647 1.00 96.56 97 THR A O 1
ATOM 693 N N . ALA A 1 98 ? -6.901 -6.000 -8.441 1.00 96.56 98 ALA A N 1
ATOM 694 C CA . ALA A 1 98 ? -5.926 -6.128 -9.511 1.00 96.56 98 ALA A CA 1
ATOM 695 C C . ALA A 1 98 ? -4.737 -6.979 -9.053 1.00 96.56 98 ALA A C 1
ATOM 697 O O . ALA A 1 98 ? -4.179 -6.762 -7.974 1.00 96.56 98 ALA A O 1
ATOM 698 N N . ASP A 1 99 ? -4.370 -7.955 -9.880 1.00 96.69 99 ASP A N 1
ATOM 699 C CA . ASP A 1 99 ? -3.241 -8.859 -9.667 1.00 96.69 99 ASP A CA 1
ATOM 700 C C . ASP A 1 99 ? -2.428 -8.953 -10.963 1.00 96.69 99 ASP A C 1
ATOM 702 O O . ASP A 1 99 ? 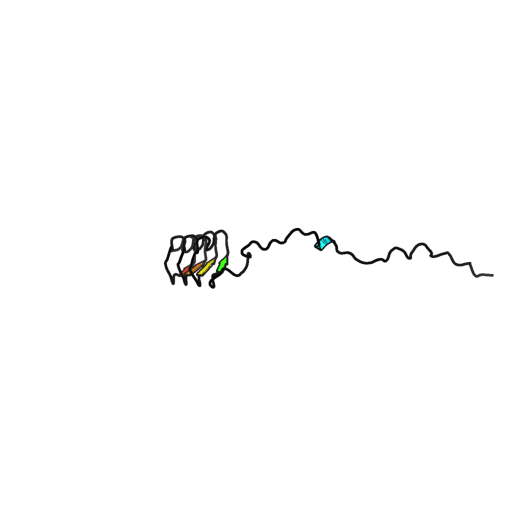-2.931 -9.399 -11.998 1.00 96.69 99 ASP A O 1
ATOM 706 N N . GLY A 1 100 ? -1.183 -8.483 -10.918 1.00 93.56 100 GLY A N 1
ATOM 707 C CA . GLY A 1 100 ? -0.272 -8.423 -12.056 1.00 93.56 100 GLY A CA 1
ATOM 708 C C . GLY A 1 100 ? 0.310 -7.031 -12.300 1.00 93.56 100 GLY A C 1
ATOM 709 O O . GLY A 1 100 ? -0.124 -6.030 -11.735 1.00 93.56 100 GLY A O 1
ATOM 710 N N . VAL 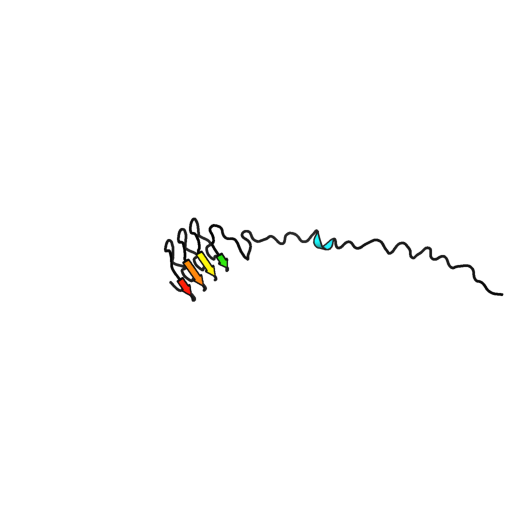A 1 101 ? 1.321 -6.970 -13.165 1.00 95.38 101 VAL A N 1
ATOM 711 C CA . VAL A 1 101 ? 2.040 -5.731 -13.502 1.00 95.38 101 VAL A CA 1
ATOM 712 C C . VAL A 1 101 ? 1.202 -4.859 -14.442 1.00 95.38 101 VAL A C 1
ATOM 714 O O . VAL A 1 101 ? 0.674 -5.374 -15.424 1.00 95.38 101 VAL A O 1
ATOM 717 N N . GLU A 1 102 ? 1.101 -3.561 -14.138 1.00 93.19 102 GLU A N 1
ATOM 718 C CA . GLU A 1 102 ? 0.379 -2.547 -14.933 1.00 93.19 102 GLU A CA 1
ATOM 719 C C . GLU A 1 102 ? -1.101 -2.897 -15.187 1.00 93.19 102 GLU A C 1
ATOM 721 O O . GLU A 1 102 ? -1.679 -2.577 -16.228 1.00 93.19 102 GLU A O 1
ATOM 726 N N . THR A 1 103 ? -1.728 -3.589 -14.235 1.00 90.25 103 THR A N 1
ATOM 727 C CA . THR A 1 103 ? -3.133 -4.003 -14.326 1.00 90.25 103 THR A CA 1
ATOM 728 C C . THR A 1 103 ? -4.090 -2.913 -13.836 1.00 90.25 103 THR A C 1
ATOM 730 O O . THR A 1 103 ? -3.709 -2.035 -13.058 1.00 90.25 103 THR A O 1
ATOM 733 N N . LEU A 1 104 ? -5.324 -2.953 -14.355 1.00 79.06 104 LEU A N 1
ATOM 734 C CA . LEU A 1 104 ? -6.341 -1.904 -14.209 1.00 79.06 104 LEU A CA 1
ATOM 735 C C . LEU A 1 104 ? -6.918 -1.770 -12.810 1.00 79.06 104 LEU A C 1
ATOM 737 O O . LEU A 1 104 ? -7.217 -2.805 -12.176 1.00 79.06 104 LEU A O 1
#

Foldseek 3Di:
DDDDDDDDPVPPPPPDDDDDPVVVVPPPDPPQPVVHQADDDPQCEAAHEDQGCVQAAAEHNEYAHEALGCNQAHHEYQEYAHEHCGCNVPHHHYNYYGHYYNHD

Secondary structure (DSSP, 8-state):
---------TTSSSS------GGGTT-----PPSSPTTS-BGGGBEEESTTTTTT-SS--S-EEESTTTTTT-SS--S-EEESTTTTTT-SS--S-EEESTT--